Protein AF-A0A453KBM4-F1 (afdb_monomer_lite)

Radius of gyration: 15.88 Å; chains: 1; bounding box: 32×30×64 Å

Sequence (117 aa):
MAEPSAAPPAPTDAEREDALDRMLTWLALAEDARLAPLLVRVLPYAITSFASTSTSVRKLAMEILSHINKRVKHRPEISLPMLDLWKIYTESASTSIVRNFCIVYIEMAFERLPSEV

Secondary structure (DSSP, 8-state):
-----PPPPPPPHHHHHHHHHHHHHHHHH--GGGHHHHHHHHHHHHHHHTTSS-HHHHHHHHHHHHHHHHHHHH-TTS---HHHHHHHHH-TT--HHHHHHHHHHHHHHHHTS----

Foldseek 3Di:
DDDPPDDPPDDDLVNLLVVLVVLVVCLVVDDLVCLLVSQLPLVLSLLQQCLDPDPSSVVSSVVSVVSNCVSCVVCLLRAHNLVSLVVLLPDPSRDPSSNVSSVVRNVSNVVSPPPDD

pLDDT: mean 79.98, std 13.05, range [37.25, 92.06]

Organism: Aegilops tauschii subsp. strangulata (NCBI:txid200361)

InterPro domains:
  IPR024372 Proteasome component Ecm29, N-terminal [PF13001] (20-116)

Structure (mmCIF, N/CA/C/O backbone):
data_AF-A0A453KBM4-F1
#
_entry.id   AF-A0A453KBM4-F1
#
loop_
_atom_site.group_PDB
_atom_site.id
_atom_site.type_symbol
_atom_site.label_atom_id
_atom_site.label_alt_id
_atom_site.label_comp_id
_atom_site.label_asym_id
_atom_site.label_entity_id
_atom_site.label_seq_id
_atom_site.pdbx_PDB_ins_code
_atom_site.Cartn_x
_atom_site.Cartn_y
_atom_site.Cartn_z
_atom_site.occupancy
_atom_site.B_iso_or_equiv
_atom_site.auth_seq_id
_atom_site.auth_comp_id
_atom_site.auth_asym_id
_atom_site.auth_atom_id
_atom_site.pdbx_PDB_model_num
ATOM 1 N N . MET A 1 1 ? -16.847 -18.976 36.748 1.00 41.31 1 MET A N 1
ATOM 2 C CA . MET A 1 1 ? -16.047 -17.829 36.279 1.00 41.31 1 MET A CA 1
ATOM 3 C C . MET A 1 1 ? -15.314 -18.285 35.031 1.00 41.31 1 MET A C 1
ATOM 5 O O . MET A 1 1 ? -14.543 -19.226 35.136 1.00 41.31 1 MET A O 1
ATOM 9 N N . ALA A 1 2 ? -15.628 -17.726 33.866 1.00 37.25 2 ALA A N 1
ATOM 10 C CA . ALA A 1 2 ? -14.889 -17.968 32.631 1.00 37.25 2 ALA A CA 1
ATOM 11 C C . ALA A 1 2 ? -14.678 -16.598 31.982 1.00 37.25 2 ALA A C 1
ATOM 13 O O . ALA A 1 2 ? -15.643 -15.961 31.563 1.00 37.25 2 ALA A O 1
ATOM 14 N N . GLU A 1 3 ? -13.441 -16.109 32.022 1.00 39.19 3 GLU A N 1
ATOM 15 C CA . GLU A 1 3 ? -13.027 -14.891 31.328 1.00 39.19 3 GLU A CA 1
ATOM 16 C C . GLU A 1 3 ? -13.153 -15.099 29.811 1.00 39.19 3 GLU A C 1
ATOM 18 O O . GLU A 1 3 ? -12.747 -16.149 29.302 1.00 39.19 3 GLU A O 1
ATOM 23 N N . PRO A 1 4 ? -13.712 -14.133 29.063 1.00 50.53 4 PRO A N 1
ATOM 24 C CA . PRO A 1 4 ? -13.662 -14.180 27.617 1.00 50.53 4 PRO A CA 1
ATOM 25 C C . PRO A 1 4 ? -12.220 -13.900 27.188 1.00 50.53 4 PRO A C 1
ATOM 27 O O . PRO A 1 4 ? -11.645 -12.866 27.522 1.00 50.53 4 PRO A O 1
ATOM 30 N N . SER A 1 5 ? -11.638 -14.847 26.454 1.00 49.97 5 SER A N 1
ATOM 31 C CA . SER A 1 5 ? -10.358 -14.697 25.766 1.00 49.97 5 SER A CA 1
ATOM 32 C C . SER A 1 5 ? -10.418 -13.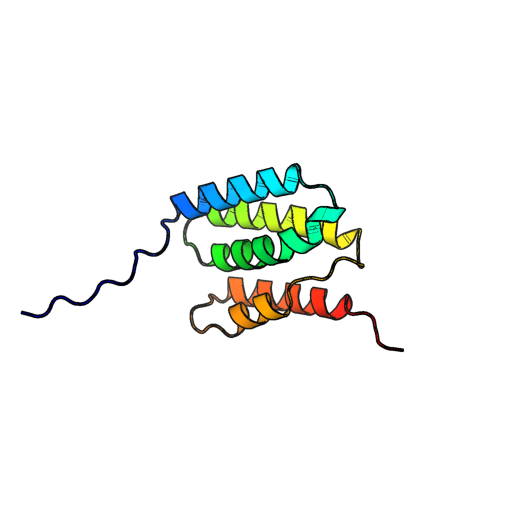454 24.872 1.00 49.97 5 SER A C 1
ATOM 34 O O . SER A 1 5 ? -11.069 -13.451 23.826 1.00 49.97 5 SER A O 1
ATOM 36 N N . ALA A 1 6 ? -9.807 -12.365 25.339 1.00 48.59 6 ALA A N 1
ATOM 37 C CA . ALA A 1 6 ? -9.704 -11.123 24.598 1.00 48.59 6 ALA A CA 1
ATOM 38 C C . ALA A 1 6 ? -8.746 -11.338 23.422 1.00 48.59 6 ALA A C 1
ATOM 40 O O . ALA A 1 6 ? -7.571 -11.660 23.610 1.00 48.59 6 ALA A O 1
ATOM 41 N N . ALA A 1 7 ? -9.269 -11.176 22.207 1.00 51.22 7 ALA A N 1
ATOM 42 C CA . ALA A 1 7 ? -8.468 -11.071 20.997 1.00 51.22 7 ALA A CA 1
ATOM 43 C C . ALA A 1 7 ? -7.383 -9.986 21.178 1.00 51.22 7 ALA A C 1
ATOM 45 O O . ALA A 1 7 ? -7.620 -9.013 21.902 1.00 51.22 7 ALA A O 1
ATOM 46 N N . PRO A 1 8 ? -6.202 -10.126 20.544 1.00 48.88 8 PRO A N 1
ATOM 47 C CA . PRO A 1 8 ? -5.154 -9.117 20.641 1.00 48.88 8 PRO A CA 1
ATOM 48 C C . PRO A 1 8 ? -5.714 -7.741 20.242 1.00 48.88 8 PRO A C 1
ATOM 50 O O . PRO A 1 8 ? -6.513 -7.666 19.301 1.00 48.88 8 PRO A O 1
ATOM 53 N N . PRO A 1 9 ? -5.336 -6.655 20.943 1.00 54.28 9 PRO A N 1
ATOM 54 C CA . PRO A 1 9 ? -5.790 -5.321 20.587 1.00 54.28 9 PRO A CA 1
ATOM 55 C C . PRO A 1 9 ? -5.359 -5.038 19.149 1.00 54.28 9 PRO A C 1
ATOM 57 O O . PRO A 1 9 ? -4.188 -5.187 18.798 1.00 54.28 9 PRO A O 1
ATOM 60 N N . ALA A 1 10 ? -6.322 -4.672 18.300 1.00 59.53 10 ALA A N 1
ATOM 61 C CA . ALA A 1 10 ? -6.011 -4.163 16.973 1.00 59.53 10 ALA A CA 1
ATOM 62 C C . ALA A 1 10 ? -5.000 -3.011 17.126 1.00 59.53 10 ALA A C 1
ATOM 64 O O . ALA A 1 10 ? -5.151 -2.225 18.068 1.00 59.53 10 ALA A O 1
ATOM 65 N N . PRO A 1 11 ? -3.994 -2.899 16.237 1.00 65.00 11 PRO A N 1
ATOM 66 C CA . PRO A 1 11 ? -2.966 -1.876 16.365 1.00 65.00 11 PRO A CA 1
ATOM 67 C C . PRO A 1 11 ? -3.630 -0.511 16.511 1.00 65.00 11 PRO A C 1
ATOM 69 O O . PRO A 1 11 ? -4.617 -0.207 15.831 1.00 65.00 11 PRO A O 1
ATOM 72 N N . THR A 1 12 ? -3.134 0.284 17.447 1.00 79.06 12 THR A N 1
ATOM 73 C CA . THR A 1 12 ? -3.643 1.630 17.682 1.00 79.06 12 THR A CA 1
ATOM 74 C C . THR A 1 12 ? -3.365 2.500 16.459 1.00 79.06 12 THR A C 1
ATOM 76 O O . THR A 1 12 ? -2.451 2.238 15.674 1.00 79.06 12 THR A O 1
ATOM 79 N N . ASP A 1 13 ? -4.164 3.546 16.254 1.00 80.25 13 ASP A N 1
ATOM 80 C CA . ASP A 1 13 ? -3.973 4.428 15.098 1.00 80.25 13 ASP A CA 1
ATOM 81 C C . ASP A 1 13 ? -2.584 5.087 15.084 1.00 80.25 13 ASP A C 1
ATOM 83 O O . ASP A 1 13 ? -2.039 5.313 14.009 1.00 80.25 13 ASP A O 1
ATOM 87 N N . ALA A 1 14 ? -1.975 5.302 16.256 1.00 83.62 14 ALA A N 1
ATOM 88 C CA . ALA A 1 14 ? -0.607 5.801 16.381 1.00 83.62 14 ALA A CA 1
ATOM 89 C C . ALA A 1 14 ? 0.444 4.801 15.863 1.00 83.62 14 ALA A C 1
ATOM 91 O O . ALA A 1 14 ? 1.380 5.188 15.169 1.00 83.62 14 ALA A O 1
ATOM 92 N N . GLU A 1 15 ? 0.281 3.505 16.146 1.00 86.69 15 GLU A N 1
ATOM 93 C CA . GLU A 1 15 ? 1.171 2.463 15.613 1.00 86.69 15 GLU A CA 1
ATOM 94 C C . GLU A 1 15 ? 1.007 2.311 14.099 1.00 86.69 15 GLU A C 1
ATOM 96 O O . GLU A 1 15 ? 1.988 2.110 13.382 1.00 86.69 15 GLU A O 1
ATOM 101 N N . ARG A 1 16 ? -0.228 2.449 13.590 1.00 85.56 16 ARG A N 1
ATOM 102 C CA . ARG A 1 16 ? -0.468 2.484 12.141 1.00 85.56 16 ARG A CA 1
ATOM 103 C C . ARG A 1 16 ? 0.227 3.673 11.494 1.00 85.56 16 ARG A C 1
ATOM 105 O O . ARG A 1 16 ? 0.812 3.507 10.429 1.00 85.56 16 ARG A O 1
ATOM 112 N N . GLU A 1 17 ? 0.156 4.842 12.123 1.00 88.00 17 GLU A N 1
ATOM 113 C CA . GLU A 1 17 ? 0.787 6.069 11.643 1.00 88.00 17 GLU A CA 1
ATOM 114 C C . GLU A 1 17 ? 2.309 5.917 11.533 1.00 88.00 17 GLU A C 1
ATOM 116 O O . GLU A 1 17 ? 2.852 6.110 10.447 1.00 88.00 17 GLU A O 1
ATOM 121 N N . ASP A 1 18 ? 2.981 5.469 12.598 1.00 89.69 18 ASP A N 1
ATOM 122 C CA . ASP A 1 18 ? 4.432 5.223 12.589 1.00 89.69 18 ASP A CA 1
ATOM 123 C C . ASP A 1 18 ? 4.828 4.150 11.558 1.00 89.69 18 ASP A C 1
ATOM 125 O O . ASP A 1 18 ? 5.807 4.314 10.826 1.00 89.69 18 ASP A O 1
ATOM 129 N N . ALA A 1 19 ? 4.034 3.083 11.418 1.00 89.44 19 ALA A N 1
ATOM 130 C CA . ALA A 1 19 ? 4.272 2.071 10.394 1.00 89.44 19 ALA A CA 1
ATOM 131 C C . ALA A 1 19 ? 4.173 2.653 8.973 1.00 89.44 19 ALA A C 1
ATOM 133 O O . ALA A 1 19 ? 5.038 2.371 8.142 1.00 89.44 19 ALA A O 1
ATOM 134 N N . LEU A 1 20 ? 3.154 3.473 8.688 1.00 89.94 20 LEU A N 1
ATOM 135 C CA . LEU A 1 20 ? 2.993 4.129 7.387 1.00 89.94 20 LEU A CA 1
ATOM 136 C C . LEU A 1 20 ? 4.129 5.116 7.110 1.00 89.94 20 LEU A C 1
ATOM 138 O O . LEU A 1 20 ? 4.659 5.117 6.002 1.00 89.94 20 LEU A O 1
ATOM 142 N N . ASP A 1 21 ? 4.541 5.908 8.097 1.00 90.62 21 ASP A N 1
ATOM 143 C CA . ASP A 1 21 ? 5.633 6.875 7.950 1.00 90.62 21 ASP A CA 1
ATOM 144 C C . ASP A 1 21 ? 6.971 6.182 7.646 1.00 90.62 21 ASP A C 1
ATOM 146 O O . ASP A 1 21 ? 7.689 6.533 6.700 1.00 90.62 21 ASP A O 1
ATOM 150 N N . ARG A 1 22 ? 7.250 5.078 8.352 1.00 90.19 22 ARG A N 1
ATOM 151 C CA . ARG A 1 22 ? 8.376 4.199 8.019 1.00 90.19 22 ARG A CA 1
ATOM 152 C C . ARG A 1 22 ? 8.228 3.671 6.600 1.00 90.19 22 ARG A C 1
ATOM 154 O O . ARG A 1 22 ? 9.152 3.803 5.809 1.00 90.19 22 ARG A O 1
ATOM 161 N N . MET A 1 23 ? 7.082 3.116 6.225 1.00 90.00 23 MET A N 1
ATOM 162 C CA . MET A 1 23 ? 6.880 2.584 4.873 1.00 90.00 23 MET A CA 1
ATOM 163 C C . MET A 1 23 ? 7.066 3.651 3.790 1.00 90.00 23 MET A C 1
ATOM 165 O O . MET A 1 23 ? 7.659 3.347 2.758 1.00 90.00 23 MET A O 1
ATOM 169 N N . LEU A 1 24 ? 6.642 4.893 4.034 1.00 87.56 24 LEU A N 1
ATOM 170 C CA . LEU A 1 24 ? 6.858 6.028 3.139 1.00 87.56 24 LEU A CA 1
ATOM 171 C C . LEU A 1 24 ? 8.348 6.369 3.015 1.00 87.56 24 LEU A C 1
ATOM 173 O O . LEU A 1 24 ? 8.849 6.525 1.902 1.00 87.56 24 LEU A O 1
ATOM 177 N N . THR A 1 25 ? 9.076 6.398 4.132 1.00 89.31 25 THR A N 1
ATOM 178 C CA . THR A 1 25 ? 10.533 6.596 4.146 1.00 89.31 25 THR A CA 1
ATOM 179 C C . THR A 1 25 ? 11.242 5.493 3.358 1.00 89.31 25 THR A C 1
ATOM 181 O O . THR A 1 25 ? 12.054 5.765 2.475 1.00 89.31 25 THR A O 1
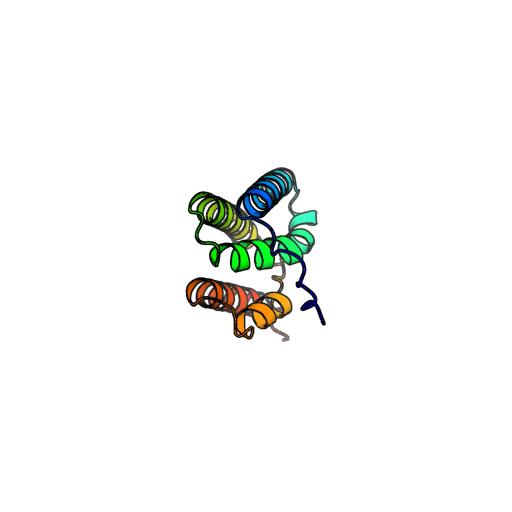ATOM 184 N N . TRP A 1 26 ? 10.892 4.230 3.602 1.00 87.75 26 TRP A N 1
ATOM 185 C CA . TRP A 1 26 ? 11.451 3.092 2.871 1.00 87.75 26 TRP A CA 1
ATOM 186 C C . TRP A 1 26 ? 11.101 3.144 1.385 1.00 87.75 26 TRP A C 1
ATOM 188 O O . TRP A 1 26 ? 11.950 2.829 0.558 1.00 87.75 26 TRP A O 1
ATOM 198 N N . LEU A 1 27 ? 9.889 3.575 1.032 1.00 86.25 27 LEU A N 1
ATOM 199 C CA . LEU A 1 27 ? 9.475 3.774 -0.353 1.00 86.25 27 LEU A CA 1
ATOM 200 C C . LEU A 1 27 ? 10.299 4.881 -1.017 1.00 86.25 27 LEU A C 1
ATOM 202 O O . LEU A 1 27 ? 10.730 4.710 -2.154 1.00 86.25 27 LEU A O 1
ATOM 206 N N . ALA A 1 28 ? 10.569 5.981 -0.311 1.00 86.44 28 ALA A N 1
ATOM 207 C CA . ALA A 1 28 ? 11.397 7.077 -0.801 1.00 86.44 28 ALA A CA 1
ATOM 208 C C . ALA A 1 28 ? 12.843 6.633 -1.077 1.00 86.44 28 ALA A C 1
ATOM 210 O O . ALA A 1 28 ? 13.386 6.985 -2.122 1.00 86.44 28 ALA A O 1
ATOM 211 N N . LEU A 1 29 ? 13.431 5.816 -0.195 1.00 85.88 29 LEU A N 1
ATOM 212 C CA . LEU A 1 29 ? 14.790 5.281 -0.355 1.00 85.88 29 LEU A CA 1
ATOM 213 C C . LEU A 1 29 ? 14.877 4.082 -1.310 1.00 85.88 29 LEU A C 1
ATOM 215 O O . LEU A 1 29 ? 15.954 3.781 -1.821 1.00 85.88 29 LEU A O 1
ATOM 219 N N . ALA A 1 30 ? 13.786 3.344 -1.514 1.00 83.19 30 ALA A N 1
ATOM 220 C CA . ALA A 1 30 ? 13.804 2.149 -2.342 1.00 83.19 30 ALA A CA 1
ATOM 221 C C . ALA A 1 30 ? 14.030 2.505 -3.810 1.00 83.19 30 ALA A C 1
ATOM 223 O O . ALA A 1 30 ? 13.286 3.292 -4.394 1.00 83.19 30 ALA A O 1
ATOM 224 N N . GLU A 1 31 ? 15.008 1.847 -4.420 1.00 77.50 31 GLU A N 1
ATOM 225 C CA . GLU A 1 31 ? 15.192 1.847 -5.865 1.00 77.50 31 GLU A CA 1
ATOM 226 C C . GLU A 1 31 ? 14.091 1.039 -6.552 1.00 77.50 31 GLU A C 1
ATOM 228 O O . GLU A 1 31 ? 13.485 0.129 -5.974 1.00 77.50 31 GLU A O 1
ATOM 233 N N . ASP A 1 32 ? 13.849 1.343 -7.820 1.00 73.12 32 ASP A N 1
ATOM 234 C CA . ASP A 1 32 ? 12.708 0.797 -8.545 1.00 73.12 32 ASP A CA 1
ATOM 235 C C . ASP A 1 32 ? 12.743 -0.733 -8.702 1.00 73.12 32 ASP A C 1
ATOM 237 O O . ASP A 1 32 ? 11.691 -1.367 -8.749 1.00 73.12 32 ASP A O 1
ATOM 241 N N . ALA A 1 33 ? 13.930 -1.349 -8.697 1.00 74.56 33 ALA A N 1
ATOM 242 C CA . ALA A 1 33 ? 14.079 -2.807 -8.714 1.00 74.56 33 ALA A CA 1
ATOM 243 C C . ALA A 1 33 ? 13.493 -3.486 -7.460 1.00 74.56 33 ALA A C 1
ATOM 245 O O . ALA A 1 33 ? 13.041 -4.627 -7.520 1.00 74.56 33 ALA A O 1
ATOM 246 N N . ARG A 1 34 ? 13.459 -2.781 -6.319 1.00 77.62 34 ARG A N 1
ATOM 247 C CA . ARG A 1 34 ? 12.848 -3.272 -5.073 1.00 77.62 34 ARG A CA 1
ATOM 248 C C . ARG A 1 34 ? 11.409 -2.809 -4.891 1.00 77.62 34 ARG A C 1
ATOM 250 O O . ARG A 1 34 ? 10.782 -3.171 -3.899 1.00 77.62 34 ARG A O 1
ATOM 257 N N . LEU A 1 35 ? 10.867 -2.034 -5.829 1.00 79.81 35 LEU A N 1
ATOM 258 C CA . LEU A 1 35 ? 9.516 -1.511 -5.709 1.00 79.81 35 LEU A CA 1
ATOM 259 C C . LEU A 1 35 ? 8.481 -2.635 -5.775 1.00 79.81 35 LEU A C 1
ATOM 261 O O . LEU A 1 35 ? 7.639 -2.713 -4.892 1.00 79.81 35 LEU A O 1
ATOM 265 N N . ALA A 1 36 ? 8.579 -3.539 -6.754 1.00 77.56 36 ALA A N 1
ATOM 266 C CA . ALA A 1 36 ? 7.628 -4.639 -6.928 1.00 77.56 36 ALA A CA 1
ATOM 267 C C . ALA A 1 36 ? 7.376 -5.453 -5.636 1.00 77.56 36 ALA A C 1
ATOM 269 O O . ALA A 1 36 ? 6.225 -5.509 -5.199 1.00 77.56 36 ALA A O 1
ATOM 270 N N . PRO A 1 37 ? 8.398 -6.006 -4.948 1.00 81.50 37 PRO A N 1
ATOM 271 C CA . PRO A 1 37 ? 8.171 -6.746 -3.705 1.00 81.50 37 PRO A CA 1
ATOM 272 C C . PRO A 1 37 ? 7.683 -5.859 -2.550 1.00 81.50 37 PRO A C 1
ATOM 274 O O . PRO A 1 37 ? 6.959 -6.338 -1.678 1.00 81.50 37 PRO A O 1
ATOM 277 N N . LEU A 1 38 ? 8.036 -4.568 -2.532 1.00 84.31 38 LEU A N 1
ATOM 278 C CA . LEU A 1 38 ? 7.511 -3.631 -1.537 1.00 84.31 38 LEU A CA 1
ATOM 279 C C . LEU A 1 38 ? 6.023 -3.354 -1.757 1.00 84.31 38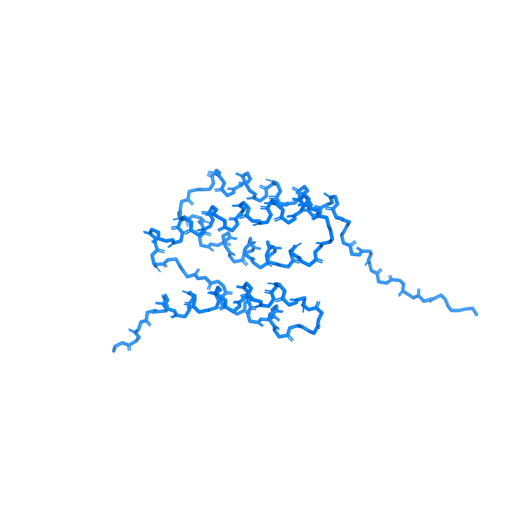 LEU A C 1
ATOM 281 O O . LEU A 1 38 ? 5.272 -3.336 -0.787 1.00 84.31 38 LEU A O 1
ATOM 285 N N . LEU A 1 39 ? 5.571 -3.199 -3.003 1.00 82.75 39 LEU A N 1
ATOM 286 C CA . LEU A 1 39 ? 4.165 -2.935 -3.323 1.00 82.75 39 LEU A CA 1
ATOM 287 C C . LEU A 1 39 ? 3.239 -4.043 -2.831 1.00 82.75 39 LEU A C 1
ATOM 289 O O . LEU A 1 39 ? 2.157 -3.735 -2.340 1.00 82.75 39 LEU A O 1
ATOM 293 N N . VAL A 1 40 ? 3.685 -5.301 -2.884 1.00 84.62 40 VAL A N 1
ATOM 294 C CA . VAL A 1 40 ? 2.921 -6.452 -2.372 1.00 84.62 40 VAL A CA 1
ATOM 295 C C . VAL A 1 40 ? 2.554 -6.286 -0.897 1.00 84.62 40 VAL A C 1
ATOM 297 O O . VAL A 1 40 ? 1.490 -6.721 -0.477 1.00 84.62 40 VAL A O 1
ATOM 300 N N . ARG A 1 41 ? 3.393 -5.609 -0.104 1.00 85.31 41 ARG A N 1
ATOM 301 C CA . ARG A 1 41 ? 3.124 -5.350 1.318 1.00 85.31 41 ARG A CA 1
ATOM 302 C C . ARG A 1 41 ? 2.539 -3.964 1.569 1.00 85.31 41 ARG A C 1
ATOM 304 O O . ARG A 1 41 ? 1.647 -3.810 2.398 1.00 85.31 41 ARG A O 1
ATOM 311 N N . VAL A 1 42 ? 3.051 -2.954 0.873 1.00 88.00 42 VAL A N 1
ATOM 312 C CA . VAL A 1 42 ? 2.717 -1.548 1.112 1.00 88.00 42 VAL A CA 1
ATOM 313 C C . VAL A 1 42 ? 1.320 -1.211 0.612 1.00 88.00 42 VAL A C 1
ATOM 315 O O . VAL A 1 42 ? 0.576 -0.535 1.316 1.00 88.00 42 VAL A O 1
ATOM 318 N N . LEU A 1 43 ? 0.944 -1.704 -0.568 1.00 87.62 43 LEU A N 1
ATOM 319 C CA . LEU A 1 43 ? -0.331 -1.373 -1.193 1.00 87.62 43 LEU A CA 1
ATOM 320 C C . LEU A 1 43 ? -1.530 -1.902 -0.378 1.00 87.62 43 LEU A C 1
ATOM 322 O O . LEU A 1 43 ? -2.393 -1.094 -0.030 1.00 87.62 43 LEU A O 1
ATOM 326 N N . PRO A 1 44 ? -1.577 -3.193 0.022 1.00 88.62 44 PRO A N 1
ATOM 327 C CA . PRO A 1 44 ? -2.673 -3.715 0.844 1.00 88.62 44 PRO A CA 1
ATOM 328 C C . PRO A 1 44 ? -2.762 -3.007 2.204 1.00 88.62 44 PRO A C 1
ATOM 330 O O . PRO A 1 44 ? -3.847 -2.669 2.679 1.00 88.62 44 PRO A O 1
ATOM 333 N N . TYR A 1 45 ? -1.614 -2.718 2.820 1.00 88.81 45 TYR A N 1
ATOM 334 C CA . TYR A 1 45 ? -1.560 -2.049 4.118 1.00 88.81 45 TYR A CA 1
ATOM 335 C C . TYR A 1 45 ? -2.031 -0.589 4.053 1.00 88.81 45 TYR A C 1
ATOM 337 O O . TYR A 1 45 ? -2.830 -0.157 4.883 1.00 88.81 45 TYR A O 1
ATOM 345 N N . ALA A 1 46 ? -1.605 0.173 3.041 1.00 89.88 46 ALA A N 1
ATOM 346 C CA . ALA A 1 46 ? -2.067 1.545 2.840 1.00 89.88 46 ALA A CA 1
ATOM 347 C C . ALA A 1 46 ? -3.578 1.586 2.581 1.00 89.88 46 ALA A C 1
ATOM 349 O O . ALA A 1 46 ? -4.278 2.404 3.170 1.00 89.88 46 ALA A O 1
ATOM 350 N N . ILE A 1 47 ? -4.094 0.661 1.763 1.00 89.00 47 ILE A N 1
ATOM 351 C CA . ILE A 1 47 ? -5.524 0.572 1.454 1.00 89.00 47 ILE A CA 1
ATOM 352 C C . ILE A 1 47 ? -6.334 0.244 2.711 1.00 89.00 47 ILE A C 1
ATOM 354 O O . ILE A 1 47 ? -7.252 0.986 3.041 1.00 89.00 47 ILE A O 1
ATOM 358 N N . THR A 1 48 ? -5.969 -0.789 3.473 1.00 88.38 48 THR A N 1
ATOM 359 C CA . THR A 1 48 ? -6.660 -1.122 4.738 1.00 88.38 48 THR A CA 1
ATOM 360 C C . THR A 1 48 ? -6.575 -0.001 5.777 1.00 88.38 48 THR A C 1
ATOM 362 O O . THR A 1 48 ? -7.516 0.200 6.544 1.00 88.38 48 THR A O 1
ATOM 365 N N . SER A 1 49 ? -5.508 0.802 5.757 1.00 86.81 49 SER A N 1
ATOM 366 C CA . SER A 1 49 ? -5.352 1.960 6.644 1.00 86.81 49 SER A CA 1
ATOM 367 C C . SER A 1 49 ? -6.393 3.062 6.400 1.00 86.81 49 SER A C 1
ATOM 369 O O . SER A 1 49 ? -6.691 3.821 7.321 1.00 86.81 49 SER A O 1
ATOM 371 N N . PHE A 1 50 ? -7.033 3.121 5.223 1.00 85.19 50 PHE A N 1
ATOM 372 C CA . PHE A 1 50 ? -8.161 4.036 4.984 1.00 85.19 50 PHE A CA 1
ATOM 373 C C . PHE A 1 50 ? -9.410 3.708 5.804 1.00 85.19 50 PHE A C 1
ATOM 375 O O . PHE A 1 50 ? -10.277 4.570 5.947 1.00 85.19 50 PHE A O 1
ATOM 382 N N . ALA A 1 51 ? -9.514 2.497 6.358 1.00 84.50 51 ALA A N 1
ATOM 383 C CA . ALA A 1 51 ? -10.575 2.163 7.302 1.00 84.50 51 ALA A CA 1
ATOM 384 C C . ALA A 1 51 ? -10.414 2.879 8.657 1.00 84.50 51 ALA A C 1
ATOM 386 O O . ALA A 1 51 ? -11.380 2.951 9.413 1.00 84.50 51 ALA A O 1
ATOM 387 N N . SER A 1 52 ? -9.226 3.414 8.968 1.00 83.50 52 SER A N 1
ATOM 388 C CA . SER A 1 52 ? -8.986 4.147 10.214 1.00 83.50 52 SER A CA 1
ATOM 389 C C . SER A 1 52 ? -9.701 5.506 10.233 1.00 83.50 52 SER A C 1
ATOM 391 O O . SER A 1 52 ? -9.777 6.245 9.241 1.00 83.50 52 SER A O 1
ATOM 393 N N . THR A 1 53 ? -10.202 5.876 11.412 1.00 80.81 53 THR A N 1
ATOM 394 C CA . THR A 1 53 ? -10.837 7.174 11.666 1.00 80.81 53 THR A CA 1
ATOM 395 C C . THR A 1 53 ? -9.832 8.319 11.792 1.00 80.81 53 THR A C 1
ATOM 397 O O . THR A 1 53 ? -10.228 9.479 11.643 1.00 80.81 53 THR A O 1
ATOM 400 N N . SER A 1 54 ? -8.541 8.026 11.986 1.00 86.06 54 SER A N 1
ATOM 401 C CA . SER A 1 54 ? -7.487 9.039 12.096 1.00 86.06 54 SER A CA 1
ATOM 402 C C . SER A 1 54 ? -7.216 9.743 10.763 1.00 86.06 54 SER A C 1
ATOM 404 O O . SER A 1 54 ? -6.922 9.123 9.739 1.00 86.06 54 SER A O 1
ATOM 406 N N . THR A 1 55 ? -7.280 11.075 10.772 1.00 87.31 55 THR A N 1
ATOM 407 C CA . THR A 1 55 ? -6.973 11.894 9.590 1.00 87.31 55 THR A CA 1
ATOM 408 C C . THR A 1 55 ? -5.504 11.786 9.184 1.00 87.31 55 THR A C 1
ATOM 410 O O . THR A 1 55 ? -5.220 11.760 7.986 1.00 87.31 55 THR A O 1
ATOM 413 N N . SER A 1 56 ? -4.584 11.679 10.146 1.00 88.88 56 SER A N 1
ATOM 414 C CA . SER A 1 56 ? -3.145 11.548 9.881 1.00 88.88 56 SER A CA 1
ATOM 415 C C . SER A 1 56 ? -2.828 10.257 9.128 1.00 88.88 56 SER A C 1
ATOM 417 O O . SER A 1 56 ? -2.189 10.297 8.077 1.00 88.88 56 SER A O 1
ATOM 419 N N . VAL A 1 57 ? -3.388 9.131 9.587 1.00 89.38 57 VAL A N 1
ATOM 420 C CA . VAL A 1 57 ? -3.245 7.809 8.952 1.00 89.38 57 VAL A CA 1
ATOM 421 C C . VAL A 1 57 ? -3.740 7.843 7.504 1.00 89.38 57 VAL A C 1
ATOM 423 O O . VAL A 1 57 ? -3.025 7.427 6.593 1.00 89.38 57 VAL A O 1
ATOM 426 N N . ARG A 1 58 ? -4.931 8.408 7.255 1.00 89.00 58 ARG A N 1
ATOM 427 C CA . ARG A 1 58 ? -5.471 8.538 5.888 1.00 89.00 58 ARG A CA 1
ATOM 428 C C . ARG A 1 58 ? -4.609 9.431 4.997 1.00 89.00 58 ARG A C 1
ATOM 430 O O . ARG A 1 58 ? -4.468 9.149 3.808 1.00 89.00 58 ARG A O 1
ATOM 437 N N . LYS A 1 59 ? -4.037 10.507 5.548 1.00 91.00 59 LYS A N 1
ATOM 438 C CA . LYS A 1 59 ? -3.164 11.423 4.804 1.00 91.00 59 LYS A CA 1
ATOM 439 C C . LYS A 1 59 ? -1.875 10.723 4.364 1.00 91.00 59 LYS A C 1
ATOM 441 O O . LYS A 1 59 ? -1.542 10.787 3.184 1.00 91.00 59 LYS A O 1
ATOM 446 N N . LEU A 1 60 ? -1.215 10.005 5.272 1.00 90.94 60 LEU A N 1
ATOM 447 C CA . LEU A 1 60 ? -0.026 9.207 4.957 1.00 90.94 60 LEU A CA 1
ATOM 448 C C . LEU A 1 60 ? -0.336 8.096 3.952 1.00 90.94 60 LEU A C 1
ATOM 450 O O . LEU A 1 60 ? 0.406 7.910 2.991 1.00 90.94 60 LEU A O 1
ATOM 454 N N . ALA A 1 61 ? -1.464 7.398 4.113 1.00 90.62 61 ALA A N 1
ATOM 455 C CA . ALA A 1 61 ? -1.893 6.381 3.158 1.00 90.62 61 ALA A CA 1
ATOM 456 C C . ALA A 1 61 ? -2.087 6.969 1.747 1.00 90.62 61 ALA A C 1
ATOM 458 O O . ALA A 1 61 ? -1.596 6.397 0.776 1.00 90.62 61 ALA A O 1
ATOM 459 N N . MET A 1 62 ? -2.722 8.143 1.620 1.00 90.31 62 MET A N 1
ATOM 460 C CA . MET A 1 62 ? -2.841 8.857 0.338 1.00 90.31 62 MET A CA 1
ATOM 461 C C . MET A 1 62 ? -1.485 9.229 -0.258 1.00 90.31 62 MET A C 1
ATOM 463 O O . MET A 1 62 ? -1.288 9.109 -1.468 1.00 90.31 62 MET A O 1
ATOM 467 N N . GLU A 1 63 ? -0.553 9.690 0.571 1.00 92.06 63 GLU A N 1
ATOM 468 C CA . GLU A 1 63 ? 0.786 10.062 0.127 1.00 92.06 63 GLU A CA 1
ATOM 469 C C . GLU A 1 63 ? 1.532 8.838 -0.411 1.00 92.06 63 GLU A C 1
ATOM 471 O O . GLU A 1 63 ? 1.992 8.852 -1.554 1.00 92.06 63 GLU A O 1
ATOM 476 N N . ILE A 1 64 ? 1.515 7.725 0.326 1.00 90.62 64 ILE A N 1
ATOM 477 C CA . ILE A 1 64 ? 2.050 6.435 -0.125 1.00 90.62 64 ILE A CA 1
ATOM 478 C C . ILE A 1 64 ? 1.429 6.026 -1.464 1.00 90.62 64 ILE A C 1
ATOM 480 O O . ILE A 1 64 ? 2.166 5.742 -2.410 1.00 90.62 64 ILE A O 1
ATOM 484 N N . LEU A 1 65 ? 0.097 6.043 -1.592 1.00 88.31 65 LEU A N 1
ATOM 485 C CA . LEU A 1 65 ? -0.575 5.700 -2.850 1.00 88.31 65 LEU A CA 1
ATOM 486 C C . LEU A 1 65 ? -0.158 6.625 -4.003 1.00 88.31 65 LEU A C 1
ATOM 488 O O . LEU A 1 65 ? 0.029 6.156 -5.123 1.00 88.31 65 LEU A O 1
ATOM 492 N N . SER A 1 66 ? 0.052 7.919 -3.752 1.00 89.12 66 SER A N 1
ATOM 493 C CA . SER A 1 66 ? 0.543 8.874 -4.755 1.00 89.12 66 SER A CA 1
ATOM 494 C C . SER A 1 66 ? 1.967 8.545 -5.214 1.00 89.12 66 SER A C 1
ATOM 496 O O . SER A 1 66 ? 2.244 8.526 -6.417 1.00 89.12 66 SER A O 1
ATOM 498 N N . HIS A 1 67 ? 2.866 8.224 -4.280 1.00 87.81 67 HIS A N 1
ATOM 499 C CA . HIS A 1 67 ? 4.231 7.792 -4.590 1.00 87.81 67 HIS A CA 1
ATOM 500 C C . HIS A 1 67 ? 4.243 6.495 -5.402 1.00 87.81 67 HIS A C 1
ATOM 502 O O . HIS A 1 67 ? 4.948 6.402 -6.411 1.00 87.81 67 HIS A O 1
ATOM 508 N N . ILE A 1 68 ? 3.420 5.526 -5.001 1.00 86.38 68 ILE A N 1
ATOM 509 C CA . ILE A 1 68 ? 3.234 4.274 -5.729 1.00 86.38 68 ILE A CA 1
ATOM 510 C C . ILE A 1 68 ? 2.719 4.562 -7.136 1.00 86.38 68 ILE A C 1
ATOM 512 O O . ILE A 1 68 ? 3.374 4.176 -8.098 1.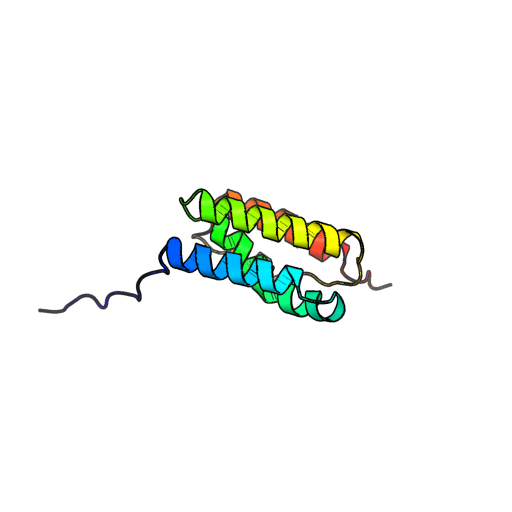00 86.38 68 ILE A O 1
ATOM 516 N N . ASN A 1 69 ? 1.610 5.293 -7.275 1.00 86.44 69 ASN A N 1
ATOM 517 C CA . ASN A 1 69 ? 0.992 5.596 -8.565 1.00 86.44 69 ASN A CA 1
ATOM 518 C C . ASN A 1 69 ? 1.955 6.306 -9.511 1.00 86.44 69 ASN A C 1
ATOM 520 O O . ASN A 1 69 ? 2.003 5.957 -10.686 1.00 86.44 69 ASN A O 1
ATOM 524 N N . LYS A 1 70 ? 2.764 7.251 -9.016 1.00 84.88 70 LYS A N 1
ATOM 525 C CA . LYS A 1 70 ? 3.806 7.902 -9.822 1.00 84.88 70 LYS A CA 1
ATOM 526 C C . LYS A 1 70 ? 4.790 6.882 -10.392 1.00 84.88 70 LYS A C 1
ATOM 528 O O . LYS A 1 70 ? 5.030 6.884 -11.593 1.00 84.88 70 LYS A O 1
ATOM 533 N N . ARG A 1 71 ? 5.329 5.983 -9.566 1.00 81.81 71 ARG A N 1
ATOM 534 C CA . ARG A 1 71 ? 6.320 4.992 -10.023 1.00 81.81 71 ARG A CA 1
ATOM 535 C C . ARG A 1 71 ? 5.712 3.910 -10.914 1.00 81.81 71 ARG A C 1
ATOM 537 O O . ARG A 1 71 ? 6.270 3.568 -11.952 1.00 81.81 71 ARG A O 1
ATOM 544 N N . VAL A 1 72 ? 4.536 3.425 -10.532 1.00 80.38 72 VAL A N 1
ATOM 545 C CA . VAL A 1 72 ? 3.732 2.429 -11.248 1.00 80.38 72 VAL A CA 1
ATOM 546 C C . VAL A 1 72 ? 3.340 2.961 -12.632 1.00 80.38 72 VAL A C 1
ATOM 548 O O . VAL A 1 72 ? 3.475 2.237 -13.616 1.00 80.38 72 VAL A O 1
ATOM 551 N N . LYS A 1 73 ? 2.966 4.242 -12.767 1.00 76.94 73 LYS A N 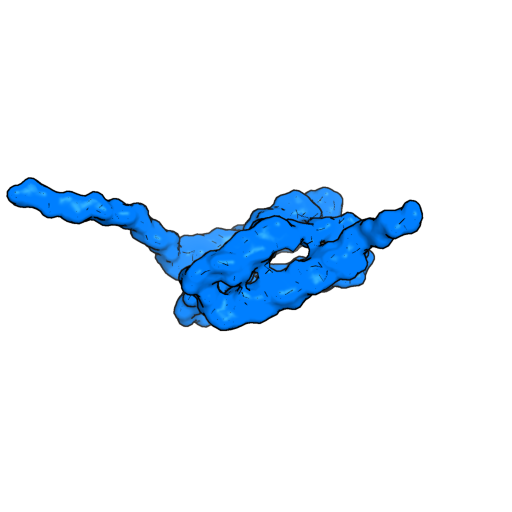1
ATOM 552 C CA . LYS A 1 73 ? 2.612 4.871 -14.056 1.00 76.94 73 LYS A CA 1
ATOM 553 C C . LYS A 1 73 ? 3.752 4.867 -15.079 1.00 76.94 73 LYS A C 1
ATOM 555 O O . LYS A 1 73 ? 3.488 4.731 -16.267 1.00 76.94 73 LYS A O 1
ATOM 560 N N . HIS A 1 74 ? 5.000 4.996 -14.636 1.00 71.31 74 HIS A N 1
ATOM 561 C CA . HIS A 1 74 ? 6.164 4.987 -15.528 1.00 71.31 74 HIS A CA 1
ATOM 562 C C . HIS A 1 74 ? 6.677 3.578 -15.855 1.00 71.31 74 HIS A C 1
ATOM 564 O O . HIS A 1 74 ? 7.542 3.441 -16.715 1.00 71.31 74 HIS A O 1
ATOM 570 N N . ARG A 1 75 ? 6.170 2.537 -15.178 1.00 70.69 75 ARG A N 1
ATOM 571 C CA . ARG A 1 75 ? 6.669 1.160 -15.286 1.00 70.69 75 ARG A CA 1
ATOM 572 C C . ARG A 1 75 ? 5.508 0.162 -15.338 1.00 70.69 75 ARG A C 1
ATOM 574 O O . ARG A 1 75 ? 5.079 -0.331 -14.289 1.00 70.69 75 ARG A O 1
ATOM 581 N N . PRO A 1 76 ? 4.973 -0.137 -16.532 1.00 69.62 76 PRO A N 1
ATOM 582 C CA . PRO A 1 76 ? 3.891 -1.110 -16.690 1.00 69.62 76 PRO A CA 1
ATOM 583 C C . PRO A 1 76 ? 4.329 -2.543 -16.345 1.00 69.62 76 PRO A C 1
ATOM 585 O O . PRO A 1 76 ? 3.497 -3.333 -15.927 1.00 69.62 76 PRO A O 1
ATOM 588 N N . GLU A 1 77 ? 5.631 -2.842 -16.411 1.00 70.12 77 GLU A N 1
ATOM 589 C CA . GLU A 1 77 ? 6.216 -4.154 -16.080 1.00 70.12 77 GLU A CA 1
ATOM 590 C C . GLU A 1 77 ? 6.092 -4.530 -14.592 1.00 70.12 77 GLU A C 1
ATOM 592 O O . GLU A 1 77 ? 6.252 -5.690 -14.213 1.00 70.12 77 GLU A O 1
ATOM 597 N N . ILE A 1 78 ? 5.811 -3.557 -13.718 1.00 75.44 78 ILE A N 1
ATOM 598 C CA . ILE A 1 78 ? 5.619 -3.822 -12.293 1.00 75.44 78 ILE A CA 1
ATOM 599 C C . ILE A 1 78 ? 4.223 -4.398 -12.079 1.00 75.44 78 ILE A C 1
ATOM 601 O O . ILE A 1 78 ? 3.217 -3.688 -12.189 1.00 75.44 78 ILE A O 1
ATOM 605 N N . SER A 1 79 ? 4.194 -5.678 -11.718 1.00 73.81 79 SER A N 1
ATOM 606 C CA . SER A 1 79 ? 2.984 -6.383 -11.307 1.00 73.81 79 SER A CA 1
ATOM 607 C C . SER A 1 79 ? 2.491 -5.880 -9.950 1.00 73.81 79 SER A C 1
ATOM 609 O O . SER A 1 79 ? 3.264 -5.712 -9.005 1.00 73.81 79 SER A O 1
ATOM 611 N N . LEU A 1 80 ? 1.184 -5.647 -9.859 1.00 83.69 80 LEU A N 1
ATOM 612 C CA . LEU A 1 80 ? 0.500 -5.261 -8.627 1.00 83.69 80 LEU A CA 1
ATOM 613 C C . LEU A 1 80 ? -0.078 -6.511 -7.936 1.00 83.69 80 LEU A C 1
ATOM 615 O O . LEU A 1 80 ? -0.458 -7.462 -8.623 1.00 83.69 80 LEU A O 1
ATOM 619 N N . PRO A 1 81 ? -0.172 -6.534 -6.592 1.00 84.12 81 PRO A N 1
ATOM 620 C CA . PRO A 1 81 ? -0.665 -7.684 -5.831 1.00 84.12 81 PRO A CA 1
ATOM 621 C C . PRO A 1 81 ? -2.189 -7.854 -5.955 1.00 84.12 81 PRO A C 1
ATOM 623 O O . PRO A 1 81 ? -2.939 -7.582 -5.019 1.00 84.12 81 PRO A O 1
ATOM 626 N N . MET A 1 82 ? -2.665 -8.317 -7.112 1.00 84.00 82 MET A N 1
ATOM 627 C CA . MET A 1 82 ? -4.096 -8.508 -7.375 1.00 84.00 82 MET A CA 1
ATOM 628 C C . MET A 1 82 ? -4.757 -9.419 -6.330 1.00 84.00 82 MET A C 1
ATOM 630 O O . MET A 1 82 ? -5.833 -9.099 -5.831 1.00 84.00 82 MET A O 1
ATOM 634 N N . LEU A 1 83 ? -4.107 -10.530 -5.965 1.00 84.75 83 LEU A N 1
ATOM 635 C CA . LEU A 1 83 ? -4.677 -11.513 -5.042 1.00 84.75 83 LEU A CA 1
ATOM 636 C C . LEU A 1 83 ? -4.915 -10.923 -3.641 1.00 84.75 83 LEU A C 1
ATOM 638 O O . LEU A 1 83 ? -5.956 -11.173 -3.039 1.00 84.75 83 LEU A O 1
ATOM 642 N N . ASP A 1 84 ? -3.973 -10.135 -3.120 1.00 86.69 84 ASP A N 1
ATOM 643 C CA . ASP A 1 84 ? -4.108 -9.504 -1.802 1.00 86.69 84 ASP A CA 1
ATOM 644 C C . ASP A 1 84 ? -5.171 -8.403 -1.810 1.00 86.69 84 ASP A C 1
ATOM 646 O O . ASP A 1 84 ? -5.964 -8.298 -0.874 1.00 86.69 84 ASP A O 1
ATOM 650 N N . LEU A 1 85 ? -5.253 -7.631 -2.897 1.00 87.19 85 LEU A N 1
ATOM 651 C CA . LEU A 1 85 ? -6.314 -6.641 -3.084 1.00 87.19 85 LEU A CA 1
ATOM 652 C C . LEU A 1 85 ? -7.693 -7.292 -3.167 1.00 87.19 85 LEU A C 1
ATOM 654 O O . LEU A 1 85 ? -8.641 -6.788 -2.566 1.00 87.19 85 LEU A O 1
ATOM 658 N N . TRP A 1 86 ? -7.798 -8.415 -3.881 1.00 87.12 86 TRP A N 1
ATOM 659 C CA . TRP A 1 86 ? -9.027 -9.191 -3.987 1.00 87.12 86 TRP A CA 1
ATOM 660 C C . TRP A 1 86 ? -9.470 -9.713 -2.621 1.00 87.12 86 TRP A C 1
ATOM 662 O O . TRP A 1 86 ? -10.632 -9.553 -2.257 1.00 87.12 86 TRP A O 1
ATOM 672 N N . LYS A 1 87 ? -8.542 -10.257 -1.821 1.00 87.88 87 LYS A N 1
ATOM 673 C CA . LYS A 1 87 ? -8.838 -10.698 -0.449 1.00 87.88 87 LYS A CA 1
ATOM 674 C C . LYS A 1 87 ? -9.422 -9.560 0.388 1.00 87.88 87 LYS A C 1
ATOM 676 O O . LYS A 1 87 ? -10.509 -9.728 0.935 1.00 87.88 87 LYS A O 1
ATOM 681 N N . ILE A 1 88 ? -8.773 -8.390 0.398 1.00 86.75 88 ILE A N 1
ATOM 682 C CA . ILE A 1 88 ? -9.271 -7.205 1.119 1.00 86.75 88 ILE A CA 1
ATOM 683 C C . ILE A 1 88 ? -10.649 -6.783 0.601 1.00 86.75 88 ILE A C 1
ATOM 685 O O . ILE A 1 88 ? -11.529 -6.438 1.388 1.00 86.75 88 ILE A O 1
ATOM 689 N N . TYR A 1 89 ? -10.867 -6.815 -0.714 1.00 86.44 89 TYR A N 1
ATOM 690 C CA . TYR A 1 89 ? -12.158 -6.476 -1.307 1.00 86.44 89 TYR A CA 1
ATOM 691 C C . TYR A 1 89 ? -13.280 -7.411 -0.830 1.00 86.44 89 TYR A C 1
ATOM 693 O O . TYR A 1 89 ? -14.353 -6.938 -0.441 1.00 86.44 89 TYR A O 1
ATOM 701 N N . THR A 1 90 ? -13.017 -8.722 -0.820 1.00 85.31 90 THR A N 1
ATOM 702 C CA . THR A 1 90 ? -13.972 -9.753 -0.386 1.00 85.31 90 THR A CA 1
ATOM 703 C C . THR A 1 90 ? -14.201 -9.786 1.123 1.00 85.31 90 THR A C 1
ATOM 705 O O . THR A 1 90 ? -15.180 -10.370 1.581 1.00 85.31 90 THR A O 1
ATOM 708 N N . GLU A 1 91 ? -13.331 -9.149 1.904 1.00 85.50 91 GLU A N 1
ATOM 709 C CA . GLU A 1 91 ? -13.441 -9.130 3.354 1.00 85.50 91 GLU A CA 1
ATOM 710 C C . GLU A 1 91 ? -14.671 -8.323 3.810 1.00 85.50 91 GLU A C 1
ATOM 712 O O . GLU A 1 91 ? -14.925 -7.184 3.392 1.00 85.50 91 GLU A O 1
ATOM 717 N N . SER A 1 92 ? -15.476 -8.928 4.686 1.00 62.12 92 SER A N 1
ATOM 718 C CA . SER A 1 92 ? -16.756 -8.374 5.148 1.00 62.12 92 SER A CA 1
ATOM 719 C C . SER A 1 92 ? -16.596 -7.082 5.955 1.00 62.12 92 SER A C 1
ATOM 721 O O . SER A 1 92 ? -17.513 -6.265 5.983 1.00 62.12 92 SER A O 1
ATOM 723 N N . ALA A 1 93 ? -15.435 -6.892 6.590 1.00 69.06 93 ALA A N 1
ATOM 724 C CA . ALA A 1 93 ? -15.107 -5.740 7.430 1.00 69.06 93 ALA A CA 1
ATOM 725 C C . ALA A 1 93 ? -14.567 -4.528 6.644 1.00 69.06 93 ALA A C 1
ATOM 727 O O . ALA A 1 93 ? -14.346 -3.465 7.227 1.00 69.06 93 ALA A O 1
ATOM 728 N N . SER A 1 94 ? -14.348 -4.665 5.333 1.00 76.12 94 SER A N 1
ATOM 729 C CA . SER A 1 94 ? -13.798 -3.588 4.510 1.00 76.12 94 SER A CA 1
ATOM 730 C C . SER A 1 94 ? -14.815 -2.471 4.305 1.00 76.12 94 SER A C 1
ATOM 732 O O . SER A 1 94 ? -15.917 -2.681 3.792 1.00 76.12 94 SER A O 1
ATOM 734 N N . THR A 1 95 ? -14.427 -1.253 4.678 1.00 83.19 95 THR A N 1
ATOM 735 C CA . THR A 1 95 ? -15.240 -0.053 4.467 1.00 83.19 95 THR A CA 1
ATOM 736 C C . THR A 1 95 ? -15.369 0.257 2.971 1.00 83.19 95 THR A C 1
ATOM 738 O O . THR A 1 95 ? -14.527 -0.136 2.158 1.00 83.19 95 THR A O 1
ATOM 741 N N . SER A 1 96 ? -16.415 0.990 2.576 1.00 86.00 96 SER A N 1
ATOM 742 C CA . SER A 1 96 ? -16.669 1.304 1.159 1.00 86.00 96 SER A CA 1
ATOM 743 C C . SER A 1 96 ? -15.485 2.001 0.479 1.00 86.00 96 SER A C 1
ATOM 745 O O . SER A 1 96 ? -15.201 1.733 -0.684 1.00 86.00 96 SER A O 1
ATOM 747 N N . ILE A 1 97 ? -14.749 2.850 1.207 1.00 85.44 97 ILE A N 1
ATOM 748 C CA . ILE A 1 97 ? -13.556 3.527 0.680 1.00 85.44 97 ILE A CA 1
ATOM 749 C C . ILE A 1 97 ? -12.427 2.539 0.358 1.00 85.44 97 ILE A C 1
ATOM 751 O O . ILE A 1 97 ? -11.827 2.630 -0.709 1.00 85.44 97 ILE A O 1
ATOM 755 N N . VAL A 1 98 ? -12.189 1.555 1.231 1.00 87.38 98 VAL A N 1
ATOM 756 C CA . VAL A 1 98 ? -11.187 0.498 1.029 1.00 87.38 98 VAL A CA 1
ATOM 757 C C . VAL A 1 98 ? -11.551 -0.331 -0.200 1.00 87.38 98 VAL A C 1
ATOM 759 O O . VAL A 1 98 ? -10.710 -0.536 -1.070 1.00 87.38 98 VAL A O 1
ATOM 762 N N . ARG A 1 99 ? -12.825 -0.730 -0.324 1.00 88.56 99 ARG A N 1
ATOM 763 C CA . ARG A 1 99 ? -13.315 -1.486 -1.486 1.00 88.56 99 ARG A CA 1
ATOM 764 C C . ARG A 1 99 ? -13.149 -0.725 -2.799 1.00 88.56 99 ARG A C 1
ATOM 766 O O . ARG A 1 99 ? -12.709 -1.324 -3.774 1.00 88.56 99 ARG A O 1
ATOM 773 N N . ASN A 1 100 ? -13.444 0.575 -2.819 1.00 89.81 100 ASN A N 1
ATOM 774 C CA . ASN A 1 100 ? -13.271 1.403 -4.014 1.00 89.81 100 ASN A CA 1
ATOM 775 C C . ASN A 1 100 ? -11.805 1.446 -4.462 1.00 89.81 100 ASN A C 1
ATOM 777 O O . ASN A 1 100 ? -11.521 1.259 -5.642 1.00 89.81 100 ASN A O 1
ATOM 781 N N . PHE A 1 101 ? -10.869 1.633 -3.525 1.00 88.31 101 PHE A N 1
ATOM 782 C CA . PHE A 1 101 ? -9.445 1.584 -3.853 1.00 88.31 101 PHE A CA 1
ATOM 783 C C . PHE A 1 101 ? -9.008 0.193 -4.317 1.00 88.31 101 PHE A C 1
ATOM 785 O O . PHE A 1 101 ? -8.270 0.097 -5.294 1.00 88.31 101 PHE A O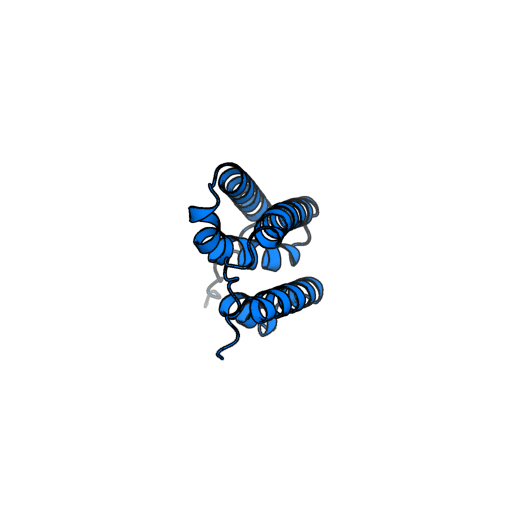 1
ATOM 792 N N . CYS A 1 102 ? -9.482 -0.880 -3.677 1.00 89.44 102 CYS A N 1
ATOM 793 C CA . CYS A 1 102 ? -9.205 -2.240 -4.135 1.00 89.44 102 CYS A CA 1
ATOM 794 C C . CYS A 1 102 ? -9.635 -2.443 -5.589 1.00 89.44 102 CYS A C 1
ATOM 796 O O . CYS A 1 102 ? -8.823 -2.929 -6.364 1.00 89.44 102 CYS A O 1
ATOM 798 N N . ILE A 1 103 ? -10.852 -2.037 -5.972 1.00 88.62 103 ILE A N 1
ATOM 799 C CA . ILE A 1 103 ? -11.341 -2.172 -7.355 1.00 88.62 103 ILE A CA 1
ATOM 800 C C . ILE A 1 103 ? -10.395 -1.466 -8.332 1.00 88.62 103 ILE A C 1
ATOM 802 O O . ILE A 1 103 ? -9.903 -2.108 -9.253 1.00 88.62 103 ILE A O 1
ATOM 806 N N . VAL A 1 104 ? -10.063 -0.193 -8.086 1.00 88.69 104 VAL A N 1
ATOM 807 C CA . VAL A 1 104 ? -9.174 0.588 -8.968 1.00 88.69 104 VAL A CA 1
ATOM 808 C C . VAL A 1 104 ? -7.810 -0.086 -9.134 1.00 88.69 104 VAL A C 1
ATOM 810 O O . VAL A 1 104 ? -7.289 -0.189 -10.243 1.00 88.69 104 VAL A O 1
ATOM 813 N N . TYR A 1 105 ? -7.217 -0.574 -8.042 1.00 87.38 105 TYR A N 1
ATOM 814 C CA . TYR A 1 105 ? -5.917 -1.239 -8.116 1.00 87.38 105 TYR A CA 1
ATOM 815 C C . TYR A 1 105 ? -5.987 -2.648 -8.712 1.00 87.38 105 TYR A C 1
ATOM 817 O O . TYR A 1 105 ? -5.008 -3.079 -9.317 1.00 87.38 105 TYR A O 1
ATOM 825 N N . ILE A 1 106 ? -7.108 -3.360 -8.567 1.00 87.81 106 ILE A N 1
ATOM 826 C CA . ILE A 1 106 ? -7.350 -4.648 -9.229 1.00 87.81 106 ILE A CA 1
ATOM 827 C C . ILE A 1 106 ? -7.478 -4.437 -10.739 1.00 87.81 106 ILE A C 1
ATOM 829 O O . ILE A 1 106 ? -6.833 -5.162 -11.490 1.00 87.81 106 ILE A O 1
ATOM 833 N N . GLU A 1 107 ? -8.232 -3.429 -11.183 1.00 87.19 107 GLU A N 1
ATOM 834 C CA . GLU A 1 107 ? -8.337 -3.055 -12.600 1.00 87.19 107 GLU A CA 1
ATOM 835 C C . GLU A 1 107 ? -6.961 -2.693 -13.170 1.00 87.19 107 GLU A C 1
ATOM 837 O O . GLU A 1 107 ? -6.524 -3.292 -14.151 1.00 87.19 107 GLU A O 1
ATOM 842 N N . MET A 1 108 ? -6.209 -1.823 -12.482 1.00 84.75 108 MET A N 1
ATOM 843 C CA . MET A 1 108 ? -4.839 -1.484 -12.883 1.00 84.75 108 MET A CA 1
ATOM 844 C C . MET A 1 108 ? -3.907 -2.700 -12.908 1.00 84.75 108 MET A C 1
ATOM 846 O O . MET A 1 108 ? -2.997 -2.754 -13.732 1.00 84.75 108 MET A O 1
ATOM 850 N N . ALA A 1 109 ? -4.068 -3.650 -11.981 1.00 85.12 109 ALA A N 1
ATOM 851 C CA . ALA A 1 109 ? -3.284 -4.883 -11.968 1.00 85.12 109 ALA A CA 1
ATOM 852 C C . ALA A 1 109 ? -3.630 -5.772 -13.166 1.00 85.12 109 ALA A C 1
ATOM 854 O O . ALA A 1 109 ? -2.737 -6.384 -13.747 1.00 85.12 109 ALA A O 1
ATOM 855 N N . PHE A 1 110 ? -4.911 -5.820 -13.534 1.00 82.69 110 PHE A N 1
ATOM 856 C CA . PHE A 1 110 ? -5.408 -6.612 -14.648 1.00 82.69 110 PHE A CA 1
ATOM 857 C C . PHE A 1 110 ? -4.909 -6.080 -15.995 1.00 82.69 110 PHE A C 1
ATOM 859 O O . PHE A 1 110 ? -4.404 -6.855 -16.798 1.00 82.69 110 PHE A O 1
ATOM 866 N N . GLU A 1 111 ? -4.939 -4.761 -16.207 1.00 80.81 111 GLU A N 1
ATOM 867 C CA . GLU A 1 111 ? -4.394 -4.119 -17.418 1.00 80.81 111 GLU A CA 1
ATOM 868 C C . GLU A 1 111 ? -2.886 -4.352 -17.616 1.00 80.81 111 GLU A C 1
ATOM 870 O O . GLU A 1 111 ? -2.366 -4.201 -18.719 1.00 80.81 111 GLU A O 1
ATOM 875 N N . ARG A 1 112 ? -2.168 -4.696 -16.543 1.00 77.19 112 ARG A N 1
ATOM 876 C CA . ARG A 1 112 ? -0.719 -4.948 -16.548 1.00 77.19 112 ARG A CA 1
ATOM 877 C C . ARG A 1 112 ? -0.350 -6.409 -16.721 1.00 77.19 112 ARG A C 1
ATOM 879 O O . ARG A 1 112 ? 0.838 -6.709 -16.844 1.00 77.19 112 ARG A O 1
ATOM 886 N N . LEU A 1 113 ? -1.321 -7.318 -16.671 1.00 71.50 113 LEU A N 1
ATOM 887 C CA . LEU A 1 113 ? -1.039 -8.711 -16.973 1.00 71.50 113 LEU A CA 1
ATOM 888 C C . LEU A 1 113 ? -0.541 -8.787 -18.417 1.00 71.50 113 LEU A C 1
ATOM 890 O O . LEU A 1 113 ? -1.125 -8.138 -19.292 1.00 71.50 113 LEU A O 1
ATOM 894 N N . PRO A 1 114 ? 0.532 -9.551 -18.684 1.00 64.25 114 PRO A N 1
ATOM 895 C CA . PRO A 1 114 ? 0.917 -9.825 -20.053 1.00 64.25 114 PRO A CA 1
ATOM 896 C C . PRO A 1 114 ? -0.310 -10.416 -20.744 1.00 64.25 114 PRO A C 1
ATOM 898 O O . PRO A 1 114 ? -0.867 -11.415 -20.290 1.00 64.25 114 PRO A O 1
ATOM 901 N N . SER A 1 115 ? -0.787 -9.735 -21.785 1.00 54.56 115 SER A N 1
ATOM 902 C CA . SER A 1 115 ? -1.803 -10.303 -22.657 1.00 54.56 115 SER A CA 1
ATOM 903 C C . SER A 1 115 ? -1.160 -11.539 -23.273 1.00 54.56 115 SER A C 1
ATOM 905 O O . SER A 1 115 ? -0.245 -11.396 -24.078 1.00 54.56 115 SER A O 1
ATOM 907 N N . GLU A 1 116 ? -1.546 -12.729 -22.814 1.00 48.88 116 GLU A N 1
ATOM 908 C CA . GLU A 1 116 ? -1.179 -13.980 -23.478 1.00 48.88 116 GLU A CA 1
ATOM 909 C C . GLU A 1 116 ? -1.639 -13.853 -24.937 1.00 48.88 116 GLU A C 1
ATOM 911 O O . GLU A 1 116 ? -2.838 -13.722 -25.204 1.00 48.88 116 GLU A O 1
ATOM 916 N N . VAL A 1 117 ? -0.668 -13.786 -25.851 1.00 38.56 117 VAL A N 1
ATOM 917 C CA . VAL A 1 117 ? -0.860 -13.875 -27.304 1.00 38.56 117 VAL A CA 1
ATOM 918 C C . VAL A 1 117 ? -0.598 -15.311 -27.719 1.00 38.56 117 VAL A C 1
ATOM 920 O O . VAL A 1 117 ? 0.441 -15.850 -27.276 1.00 38.56 117 VAL A O 1
#